Protein AF-A0AAD7R395-F1 (afdb_monomer_lite)

Organism: NCBI:txid143900

Structure (mmCIF, N/CA/C/O backbone):
data_AF-A0AAD7R395-F1
#
_entry.id   AF-A0AAD7R395-F1
#
loop_
_atom_site.group_PDB
_atom_site.id
_atom_site.type_symbol
_atom_site.label_atom_id
_atom_site.label_alt_id
_atom_site.label_comp_id
_atom_site.label_asym_id
_atom_site.label_entity_id
_atom_site.label_seq_id
_atom_site.pdbx_PDB_ins_code
_atom_site.Cartn_x
_atom_site.Cartn_y
_atom_site.Cartn_z
_atom_site.occupancy
_atom_site.B_iso_or_equiv
_atom_site.auth_seq_id
_atom_site.auth_comp_id
_atom_site.auth_asym_id
_atom_site.auth_atom_id
_atom_site.pdbx_PDB_model_num
ATOM 1 N N . MET A 1 1 ? 52.780 5.425 -105.066 1.00 58.34 1 MET A N 1
ATOM 2 C CA . MET A 1 1 ? 52.106 4.358 -104.280 1.00 58.34 1 MET A CA 1
ATOM 3 C C . MET A 1 1 ? 52.730 4.152 -102.893 1.00 58.34 1 MET A C 1
ATOM 5 O O . MET A 1 1 ? 52.002 3.783 -101.985 1.00 58.34 1 MET A O 1
ATOM 9 N N . LEU A 1 2 ? 54.040 4.388 -102.709 1.00 59.56 2 LEU A N 1
ATOM 10 C CA . LEU A 1 2 ? 54.723 4.264 -101.409 1.00 59.56 2 LEU A CA 1
ATOM 11 C C . LEU A 1 2 ? 54.432 5.432 -100.444 1.00 59.56 2 LEU A C 1
ATOM 13 O O . LEU A 1 2 ? 54.173 5.187 -99.274 1.00 59.56 2 LEU A O 1
ATOM 17 N N . GLU A 1 3 ? 54.372 6.675 -100.932 1.00 62.72 3 GLU A N 1
ATOM 18 C CA . GLU A 1 3 ? 54.065 7.857 -100.099 1.00 62.72 3 GLU A CA 1
ATOM 19 C C . GLU A 1 3 ? 52.650 7.821 -99.503 1.00 62.72 3 GLU A C 1
ATOM 21 O O . GLU A 1 3 ? 52.476 8.078 -98.317 1.00 62.72 3 GLU A O 1
ATOM 26 N N . GLY A 1 4 ? 51.650 7.392 -100.282 1.00 69.81 4 GLY A N 1
ATOM 27 C CA . GLY A 1 4 ? 50.277 7.230 -99.784 1.00 69.81 4 GLY A CA 1
ATOM 28 C C . GLY A 1 4 ? 50.140 6.162 -98.691 1.00 69.81 4 GLY A C 1
ATOM 29 O O . GLY A 1 4 ? 49.311 6.306 -97.802 1.00 69.81 4 GLY A O 1
ATOM 30 N N . LYS A 1 5 ? 50.988 5.121 -98.708 1.00 72.56 5 LYS A N 1
ATOM 31 C CA . LYS A 1 5 ? 51.029 4.106 -97.642 1.00 72.56 5 LYS A CA 1
ATOM 32 C C . LYS A 1 5 ? 51.692 4.633 -96.365 1.00 72.56 5 LYS A C 1
ATOM 34 O O . LYS A 1 5 ? 51.294 4.228 -95.280 1.00 72.56 5 LYS A O 1
ATOM 39 N N . ASN A 1 6 ? 52.673 5.531 -96.486 1.00 76.75 6 ASN A N 1
ATOM 40 C CA . ASN A 1 6 ? 53.358 6.123 -95.335 1.00 76.75 6 ASN A CA 1
ATOM 41 C C . ASN A 1 6 ? 52.453 7.120 -94.591 1.00 76.75 6 ASN A C 1
ATOM 43 O O . ASN A 1 6 ? 52.378 7.079 -93.368 1.00 76.75 6 ASN A O 1
ATOM 47 N N . GLN A 1 7 ? 51.688 7.935 -95.327 1.00 81.56 7 GLN A N 1
ATOM 48 C CA . GLN A 1 7 ? 50.685 8.824 -94.730 1.00 81.56 7 GLN A CA 1
ATOM 49 C C . GLN A 1 7 ? 49.581 8.032 -94.017 1.00 81.56 7 GLN A C 1
ATOM 51 O O . GLN A 1 7 ? 49.260 8.310 -92.868 1.00 81.56 7 GLN A O 1
ATOM 56 N N . GLN A 1 8 ? 49.076 6.973 -94.655 1.00 83.38 8 GLN A N 1
ATOM 57 C CA . GLN A 1 8 ? 48.065 6.104 -94.055 1.00 83.38 8 GLN A CA 1
ATOM 58 C C . GLN A 1 8 ? 48.557 5.429 -92.759 1.00 83.38 8 GLN A C 1
ATOM 60 O O . GLN A 1 8 ? 47.771 5.229 -91.839 1.00 83.38 8 GLN A O 1
ATOM 65 N N . CYS A 1 9 ? 49.848 5.090 -92.658 1.00 81.94 9 CYS A N 1
ATOM 66 C CA . CYS A 1 9 ? 50.434 4.554 -91.426 1.00 81.94 9 CYS A CA 1
ATOM 67 C C . CYS A 1 9 ? 50.482 5.584 -90.287 1.00 81.94 9 CYS A C 1
ATOM 69 O O . CYS A 1 9 ? 50.215 5.214 -89.146 1.00 81.94 9 CYS A O 1
ATOM 71 N N . LEU A 1 10 ? 50.796 6.849 -90.584 1.00 84.69 10 LEU A N 1
ATOM 72 C CA . LEU A 1 10 ? 50.830 7.924 -89.587 1.00 84.69 10 LEU A CA 1
ATOM 73 C C . LEU A 1 10 ? 49.431 8.230 -89.042 1.00 84.69 10 LEU A C 1
ATOM 75 O O . LEU A 1 10 ? 49.250 8.247 -87.828 1.00 84.69 10 LEU A O 1
ATOM 79 N N . ASP A 1 11 ? 48.433 8.351 -89.921 1.00 86.94 11 ASP A N 1
ATOM 80 C CA . ASP A 1 11 ? 47.046 8.628 -89.524 1.00 86.94 11 ASP A CA 1
ATOM 81 C C . ASP A 1 11 ? 46.472 7.497 -88.644 1.00 86.94 11 ASP A C 1
ATOM 83 O O . ASP A 1 11 ? 45.770 7.736 -87.658 1.00 86.94 11 ASP A O 1
ATOM 87 N N . ILE A 1 12 ? 46.803 6.239 -88.968 1.00 88.50 12 ILE A N 1
ATOM 88 C CA . ILE A 1 12 ? 46.420 5.077 -88.151 1.00 88.50 12 ILE A CA 1
ATOM 89 C C . ILE A 1 12 ? 47.101 5.130 -86.781 1.00 88.50 12 ILE A C 1
ATOM 91 O O . ILE A 1 12 ? 46.471 4.792 -85.780 1.00 88.50 12 ILE A O 1
ATOM 95 N N . GLN A 1 13 ? 48.367 5.540 -86.713 1.00 87.94 13 GLN A N 1
ATOM 96 C CA . GLN A 1 13 ? 49.108 5.601 -85.458 1.00 87.94 13 GLN A CA 1
ATOM 97 C C . GLN A 1 13 ? 48.598 6.724 -84.545 1.00 87.94 13 GLN A C 1
ATOM 99 O O . GLN A 1 13 ? 48.368 6.479 -83.362 1.00 87.94 13 GLN A O 1
ATOM 104 N N . GLU A 1 14 ? 48.307 7.904 -85.093 1.00 88.88 14 GLU A N 1
ATOM 105 C CA . GLU A 1 14 ? 47.667 8.995 -84.347 1.00 88.88 14 GLU A CA 1
ATOM 106 C C . GLU A 1 14 ? 46.273 8.602 -83.846 1.00 88.88 14 GLU A C 1
ATOM 108 O O . GLU A 1 14 ? 45.946 8.838 -82.684 1.00 88.88 14 GLU A O 1
ATOM 113 N N . SER A 1 15 ? 45.469 7.931 -84.677 1.00 90.44 15 SER A N 1
ATOM 114 C CA . SER A 1 15 ? 44.163 7.409 -84.258 1.00 90.44 15 SER A CA 1
ATOM 115 C C . SER A 1 15 ? 44.290 6.360 -83.146 1.00 90.44 15 SER A C 1
ATOM 117 O O . SER A 1 15 ? 43.498 6.357 -82.201 1.00 90.44 15 SER A O 1
ATOM 119 N N . GLN A 1 16 ? 45.303 5.490 -83.211 1.00 90.62 16 GLN A N 1
ATOM 120 C CA . GLN A 1 16 ? 45.584 4.520 -82.152 1.00 90.62 16 GLN A CA 1
ATOM 121 C C . GLN A 1 16 ? 46.011 5.193 -80.846 1.00 90.62 16 GLN A C 1
ATOM 123 O O . GLN A 1 16 ? 45.611 4.735 -79.776 1.00 90.62 16 GLN A O 1
ATOM 128 N N . ASP A 1 17 ? 46.812 6.252 -80.907 1.00 91.38 17 ASP A N 1
ATOM 129 C CA . ASP A 1 17 ? 47.276 6.957 -79.714 1.00 91.38 17 ASP A CA 1
ATOM 130 C C . ASP A 1 17 ? 46.160 7.808 -79.087 1.00 91.38 17 ASP A C 1
ATOM 132 O O . ASP A 1 17 ? 45.984 7.772 -77.867 1.00 91.38 17 ASP A O 1
ATOM 136 N N . GLN A 1 18 ? 45.304 8.436 -79.901 1.00 91.81 18 GLN A N 1
ATOM 137 C CA . GLN A 1 18 ? 44.072 9.084 -79.435 1.00 91.81 18 GLN A CA 1
ATOM 138 C C . GLN A 1 18 ? 43.133 8.086 -78.747 1.00 91.81 18 GLN A C 1
ATOM 140 O O . GLN A 1 18 ? 42.672 8.340 -77.635 1.00 91.81 18 GLN A O 1
ATOM 145 N N . ALA A 1 19 ? 42.913 6.911 -79.345 1.00 91.69 19 ALA A N 1
ATOM 146 C CA . ALA A 1 19 ? 42.074 5.875 -78.747 1.00 91.69 19 ALA A CA 1
ATOM 147 C C . ALA A 1 19 ? 42.642 5.352 -77.413 1.00 91.69 19 ALA A C 1
ATOM 149 O O . ALA A 1 19 ? 41.885 5.082 -76.478 1.00 91.69 19 ALA A O 1
ATOM 150 N N . LYS A 1 20 ? 43.972 5.229 -77.286 1.00 93.00 20 LYS A N 1
ATOM 151 C CA . LYS A 1 20 ? 44.625 4.849 -76.019 1.00 93.00 20 LYS A CA 1
ATOM 152 C C . LYS A 1 20 ? 44.455 5.924 -74.949 1.00 93.00 20 LYS A C 1
ATOM 154 O O . LYS A 1 20 ? 44.186 5.581 -73.799 1.00 93.00 20 LYS A O 1
ATOM 159 N N . GLU A 1 21 ? 44.604 7.199 -75.303 1.00 91.31 21 GLU A N 1
ATOM 160 C CA . GLU A 1 21 ? 44.388 8.304 -74.366 1.00 91.31 21 GLU A CA 1
ATOM 161 C C . GLU A 1 21 ? 42.930 8.398 -73.915 1.00 91.31 21 GLU A C 1
ATOM 163 O O . GLU A 1 21 ? 42.668 8.547 -72.722 1.00 91.31 21 GLU A O 1
ATOM 168 N N . GLU A 1 22 ? 41.978 8.275 -74.838 1.00 93.06 22 GLU A N 1
ATOM 169 C CA . GLU A 1 22 ? 40.550 8.255 -74.516 1.00 93.06 22 GLU A CA 1
ATOM 170 C C . GLU A 1 22 ? 40.197 7.072 -73.612 1.00 93.06 22 GLU A C 1
ATOM 172 O O . GLU A 1 22 ? 39.497 7.250 -72.613 1.00 93.06 22 GLU A O 1
ATOM 177 N N . TYR A 1 23 ? 40.743 5.885 -73.890 1.00 91.31 23 TYR A N 1
ATOM 178 C CA . TYR A 1 23 ? 40.574 4.716 -73.030 1.00 91.31 23 TYR A CA 1
ATOM 179 C C . TYR A 1 23 ? 41.170 4.937 -71.631 1.00 91.31 23 TYR A C 1
ATOM 181 O O . TYR A 1 23 ? 40.531 4.614 -70.628 1.00 91.31 23 TYR A O 1
ATOM 189 N N . ALA A 1 24 ? 42.364 5.530 -71.537 1.00 93.12 24 ALA A N 1
ATOM 190 C CA . ALA A 1 24 ? 42.996 5.849 -70.258 1.00 93.12 24 ALA A CA 1
ATOM 191 C C . ALA A 1 24 ? 42.187 6.881 -69.451 1.00 93.12 24 ALA A C 1
ATOM 193 O O . ALA A 1 24 ? 42.021 6.715 -68.240 1.00 93.12 24 ALA A O 1
ATOM 194 N N . ARG A 1 25 ? 41.632 7.908 -70.112 1.00 93.19 25 ARG A N 1
ATOM 195 C CA . ARG A 1 25 ? 40.742 8.901 -69.484 1.00 93.19 25 ARG A CA 1
ATOM 196 C C . ARG A 1 25 ? 39.448 8.256 -68.995 1.00 93.19 25 ARG A C 1
ATOM 198 O O . ARG A 1 25 ? 39.102 8.416 -67.828 1.00 93.19 25 ARG A O 1
ATOM 205 N N . ALA A 1 26 ? 38.787 7.461 -69.837 1.00 93.69 26 ALA A N 1
ATOM 206 C CA . ALA A 1 26 ? 37.559 6.760 -69.469 1.00 93.69 26 ALA A CA 1
ATOM 207 C C . ALA A 1 26 ? 37.774 5.806 -68.280 1.00 93.69 26 ALA A C 1
ATOM 209 O O . ALA A 1 26 ? 36.955 5.760 -67.361 1.00 93.69 26 ALA A O 1
ATOM 210 N N . LEU A 1 27 ? 38.900 5.085 -68.251 1.00 94.69 27 LEU A N 1
ATOM 211 C CA . LEU A 1 27 ? 39.264 4.222 -67.128 1.00 94.69 27 LEU A CA 1
ATOM 212 C C . LEU A 1 27 ? 39.498 5.030 -65.839 1.00 94.69 27 LEU A C 1
ATOM 214 O O . LEU A 1 27 ? 39.030 4.630 -64.770 1.00 94.69 27 LEU A O 1
ATOM 218 N N . GLY A 1 28 ? 40.179 6.178 -65.937 1.00 94.62 28 GLY A N 1
ATOM 219 C CA . GLY A 1 28 ? 40.396 7.100 -64.818 1.00 94.62 28 GLY A CA 1
ATOM 220 C C . GLY A 1 28 ? 39.095 7.679 -64.253 1.00 94.62 28 GLY A C 1
ATOM 221 O O . GLY A 1 28 ? 38.918 7.732 -63.031 1.00 94.62 28 GLY A O 1
ATOM 222 N N . ASP A 1 29 ? 38.149 8.035 -65.120 1.00 95.06 29 ASP A N 1
ATOM 223 C CA . ASP A 1 29 ? 36.831 8.544 -64.730 1.00 95.06 29 ASP A CA 1
ATOM 224 C C . ASP A 1 29 ? 36.000 7.480 -64.007 1.00 95.06 29 ASP A C 1
ATOM 226 O O . ASP A 1 29 ? 35.423 7.749 -62.948 1.00 95.06 29 ASP A O 1
ATOM 230 N N . VAL A 1 30 ? 35.973 6.249 -64.533 1.00 95.75 30 VAL A N 1
ATOM 231 C CA . VAL A 1 30 ? 35.293 5.113 -63.889 1.00 95.75 30 VAL A CA 1
ATOM 232 C C . VAL A 1 30 ? 35.902 4.834 -62.515 1.00 95.75 30 VAL A C 1
ATOM 234 O O . VAL A 1 30 ? 35.169 4.682 -61.535 1.00 95.75 30 VAL A O 1
ATOM 237 N N . GLN A 1 31 ? 37.233 4.831 -62.405 1.00 95.25 31 GLN A N 1
ATOM 238 C CA . GLN A 1 31 ? 37.914 4.609 -61.131 1.00 95.25 31 GLN A CA 1
ATOM 239 C C . GLN A 1 31 ? 37.623 5.726 -60.117 1.00 95.25 31 GLN A C 1
ATOM 241 O O . GLN A 1 31 ? 37.445 5.450 -58.929 1.00 95.25 31 GLN A O 1
ATOM 246 N N . THR A 1 32 ? 37.548 6.978 -60.569 1.00 96.38 32 THR A N 1
ATOM 247 C CA . THR A 1 32 ? 37.242 8.130 -59.710 1.00 96.38 32 THR A CA 1
ATOM 248 C C . THR A 1 32 ? 35.809 8.067 -59.188 1.00 96.38 32 THR A C 1
ATOM 250 O O . THR A 1 32 ? 35.594 8.232 -57.988 1.00 96.38 32 THR A O 1
ATOM 253 N N . ARG A 1 33 ? 34.830 7.754 -60.046 1.00 95.69 33 ARG A N 1
ATOM 254 C CA . ARG A 1 33 ? 33.424 7.585 -59.634 1.00 95.69 33 ARG A CA 1
ATOM 255 C C . ARG A 1 33 ? 33.258 6.444 -58.637 1.00 95.69 33 ARG A C 1
ATOM 257 O O . ARG A 1 33 ? 32.629 6.634 -57.601 1.00 95.69 33 ARG A O 1
ATOM 264 N N . PHE A 1 34 ? 33.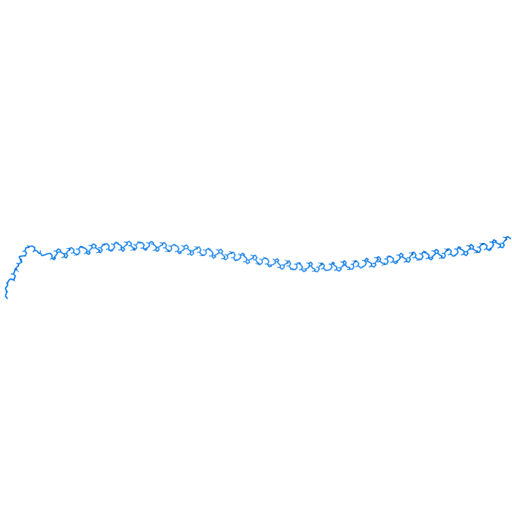895 5.302 -58.899 1.00 96.44 34 PHE A N 1
ATOM 265 C CA . PHE A 1 34 ? 33.874 4.167 -57.978 1.00 96.44 34 PHE A CA 1
ATOM 266 C C . PHE A 1 34 ? 34.453 4.530 -56.602 1.00 96.44 34 PHE A C 1
ATOM 268 O O . PHE A 1 34 ? 33.865 4.199 -55.572 1.00 96.44 34 PHE A O 1
ATOM 275 N N . LYS A 1 35 ? 35.581 5.257 -56.563 1.00 96.56 35 LYS A N 1
ATOM 276 C CA . LYS A 1 35 ? 36.158 5.756 -55.304 1.00 96.56 35 LYS A CA 1
ATOM 277 C C . LYS A 1 35 ? 35.192 6.684 -54.569 1.00 96.56 35 LYS A C 1
ATOM 279 O O . LYS A 1 35 ? 34.977 6.489 -53.379 1.00 96.56 35 LYS A O 1
ATOM 284 N N . GLN A 1 36 ? 34.562 7.626 -55.270 1.00 97.12 36 GLN A N 1
ATOM 285 C CA . GLN A 1 36 ? 33.596 8.553 -54.672 1.00 97.12 36 GLN A CA 1
ATOM 286 C C . GLN A 1 36 ? 32.366 7.838 -54.096 1.00 97.12 36 GLN A C 1
ATOM 288 O O . GLN A 1 36 ? 31.897 8.194 -53.017 1.00 97.12 36 GLN A O 1
ATOM 293 N N . GLU A 1 37 ? 31.830 6.831 -54.787 1.00 97.56 37 GLU A N 1
ATOM 294 C CA . GLU A 1 37 ? 30.714 6.025 -54.276 1.00 97.56 37 GLU A CA 1
ATOM 295 C C . GLU A 1 37 ? 31.109 5.263 -53.010 1.00 97.56 37 GLU A C 1
ATOM 297 O O . GLU A 1 37 ? 30.373 5.285 -52.023 1.00 97.56 37 GLU A O 1
ATOM 302 N N . LYS A 1 38 ? 32.305 4.664 -52.994 1.00 97.75 38 LYS A N 1
ATOM 303 C CA . LYS A 1 38 ? 32.825 3.972 -51.810 1.00 97.75 38 LYS A CA 1
ATOM 304 C C . LYS A 1 38 ? 33.104 4.920 -50.650 1.00 97.75 38 LYS A C 1
ATOM 306 O O . LYS A 1 38 ? 32.817 4.574 -49.511 1.00 97.75 38 LYS A O 1
ATOM 311 N N . GLU A 1 39 ? 33.612 6.119 -50.911 1.00 97.88 39 GLU A N 1
ATOM 312 C CA . GLU A 1 39 ? 33.805 7.144 -49.881 1.00 97.88 39 GLU A CA 1
ATOM 313 C C . GLU A 1 39 ? 32.474 7.592 -49.270 1.00 97.88 39 GLU A C 1
ATOM 315 O O . GLU A 1 39 ? 32.382 7.719 -48.048 1.00 97.88 39 GLU A O 1
ATOM 320 N N . LYS A 1 40 ? 31.428 7.760 -50.091 1.00 97.94 40 LYS A N 1
ATOM 321 C CA . LYS A 1 40 ? 30.067 8.050 -49.610 1.00 97.94 40 LYS A CA 1
ATOM 322 C C . LYS A 1 40 ? 29.510 6.910 -48.760 1.00 97.94 40 LYS A C 1
ATOM 324 O O . LYS A 1 40 ? 28.980 7.173 -47.686 1.00 97.94 40 LYS A O 1
ATOM 329 N N . GLU A 1 41 ? 29.663 5.663 -49.202 1.00 98.19 41 GLU A N 1
ATOM 330 C CA . GLU A 1 41 ? 29.237 4.476 -48.450 1.00 98.19 41 GLU A CA 1
ATOM 331 C C . GLU A 1 41 ? 29.972 4.375 -47.103 1.00 98.19 41 GLU A C 1
ATOM 333 O O . GLU A 1 41 ? 29.349 4.202 -46.058 1.00 98.19 41 GLU A O 1
ATOM 338 N N . VAL A 1 42 ? 31.293 4.578 -47.093 1.00 98.19 42 VAL A N 1
ATOM 339 C CA . VAL A 1 42 ? 32.098 4.588 -45.862 1.00 98.19 42 VAL A CA 1
ATOM 340 C C . VAL A 1 42 ? 31.680 5.727 -44.930 1.00 98.19 42 VAL A C 1
ATOM 342 O O . VAL A 1 42 ? 31.634 5.529 -43.715 1.00 98.19 42 VAL A O 1
ATOM 345 N N . ALA A 1 43 ? 31.380 6.914 -45.461 1.00 98.25 43 ALA A N 1
ATOM 346 C CA . ALA A 1 43 ? 30.899 8.037 -44.662 1.00 98.25 43 ALA A CA 1
ATOM 347 C C . ALA A 1 43 ? 29.527 7.743 -44.031 1.00 98.25 43 ALA A C 1
ATOM 349 O O . ALA A 1 43 ? 29.362 7.969 -42.832 1.00 98.25 43 ALA A O 1
ATOM 350 N N . ALA A 1 44 ? 28.592 7.175 -44.799 1.00 98.31 44 ALA A N 1
ATOM 351 C CA . ALA A 1 44 ? 27.272 6.779 -44.311 1.00 98.31 44 ALA A CA 1
ATOM 352 C C . ALA A 1 44 ? 27.371 5.719 -43.202 1.00 98.31 44 ALA A C 1
ATOM 354 O O . ALA A 1 44 ? 26.847 5.918 -42.110 1.00 98.31 44 ALA A O 1
ATOM 355 N N . LEU A 1 45 ? 28.152 4.654 -43.417 1.00 98.44 45 LEU A N 1
ATOM 356 C CA . LEU A 1 45 ? 28.362 3.609 -42.407 1.00 98.44 45 LEU A CA 1
ATOM 357 C C . LEU A 1 45 ? 29.007 4.154 -41.124 1.00 98.44 45 LEU A C 1
ATOM 359 O O . LEU A 1 45 ? 28.677 3.722 -40.020 1.00 98.44 45 LEU A O 1
ATOM 363 N N . ARG A 1 46 ? 29.931 5.117 -41.236 1.00 98.25 46 ARG A N 1
ATOM 364 C CA . ARG A 1 46 ? 30.524 5.780 -40.062 1.00 98.25 46 ARG A CA 1
ATOM 365 C C . ARG A 1 46 ? 29.495 6.594 -39.286 1.00 98.25 46 ARG A C 1
ATOM 367 O O . ARG A 1 46 ? 29.549 6.588 -38.056 1.00 98.25 46 ARG A O 1
ATOM 374 N N . GLN A 1 47 ? 28.593 7.277 -39.985 1.00 98.50 47 GLN A N 1
ATOM 375 C CA . GLN A 1 47 ? 27.505 8.020 -39.361 1.00 98.50 47 GLN A CA 1
ATOM 376 C C . GLN A 1 47 ? 26.541 7.072 -38.636 1.00 98.50 47 GLN A C 1
ATOM 378 O O . GLN A 1 47 ? 26.304 7.255 -37.444 1.00 98.50 47 GLN A O 1
ATOM 383 N N . GLU A 1 48 ? 26.075 6.015 -39.302 1.00 98.44 48 GLU A N 1
ATOM 384 C CA . GLU A 1 48 ? 25.189 5.008 -38.700 1.00 98.44 48 GLU A CA 1
ATOM 385 C C . GLU A 1 48 ? 25.822 4.365 -37.457 1.00 98.44 48 GLU A C 1
ATOM 387 O O . GLU A 1 48 ? 25.179 4.221 -36.417 1.00 98.44 48 GLU A O 1
ATOM 392 N N . LEU A 1 49 ? 27.120 4.040 -37.510 1.00 98.44 49 LEU A N 1
ATOM 393 C CA . LEU A 1 49 ? 27.852 3.525 -36.350 1.00 98.44 49 LEU A CA 1
ATOM 394 C C . LEU A 1 49 ? 27.905 4.526 -35.187 1.00 98.44 49 LEU A C 1
ATOM 396 O O . LEU A 1 49 ? 27.859 4.110 -34.027 1.00 98.44 49 LEU A O 1
ATOM 400 N N . ALA A 1 50 ? 28.028 5.825 -35.465 1.00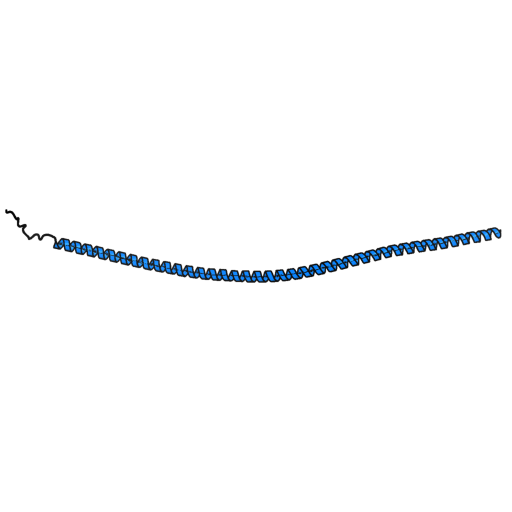 98.38 50 ALA A N 1
ATOM 401 C CA . ALA A 1 50 ? 28.022 6.856 -34.430 1.00 98.38 50 ALA A CA 1
ATOM 402 C C . ALA A 1 50 ? 26.632 7.001 -33.788 1.00 98.38 50 ALA A C 1
ATOM 404 O O . ALA A 1 50 ? 26.525 7.056 -32.562 1.00 98.38 50 ALA A O 1
ATOM 405 N N . GLU A 1 51 ? 25.572 6.986 -34.595 1.00 98.50 51 GLU A N 1
ATOM 406 C CA . GLU A 1 51 ? 24.183 7.045 -34.128 1.00 98.50 51 GLU A CA 1
ATOM 407 C C . GLU A 1 51 ? 23.809 5.811 -33.291 1.00 98.50 51 GLU A C 1
ATOM 409 O O . GLU A 1 51 ? 23.224 5.937 -32.208 1.00 98.50 51 GLU A O 1
ATOM 414 N N . MET A 1 52 ? 24.221 4.613 -33.721 1.00 98.25 52 MET A N 1
ATOM 415 C CA . MET A 1 52 ? 24.031 3.384 -32.944 1.00 98.25 52 MET A CA 1
ATOM 416 C C . MET A 1 52 ? 24.773 3.418 -31.605 1.00 98.25 52 MET A C 1
ATOM 418 O O . MET A 1 5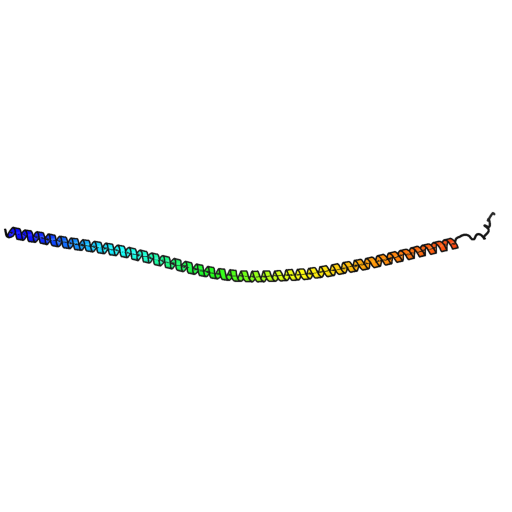2 ? 24.231 2.992 -30.589 1.00 98.25 52 MET A O 1
ATOM 422 N N . ARG A 1 53 ? 26.001 3.944 -31.566 1.00 98.38 53 ARG A N 1
ATOM 423 C CA . ARG A 1 53 ? 26.752 4.078 -30.306 1.00 98.38 53 ARG A CA 1
ATOM 424 C C . ARG A 1 53 ? 26.074 5.043 -29.340 1.00 98.38 53 ARG A C 1
ATOM 426 O O . ARG A 1 53 ? 25.933 4.713 -28.168 1.00 98.38 53 ARG A O 1
ATOM 433 N N . ASN A 1 54 ? 25.625 6.192 -29.839 1.00 98.50 54 ASN A N 1
ATOM 434 C CA . ASN A 1 54 ? 24.952 7.199 -29.024 1.00 98.50 54 ASN A CA 1
ATOM 435 C C . ASN A 1 54 ? 23.619 6.672 -28.460 1.00 98.50 54 ASN A C 1
ATOM 437 O O . ASN A 1 54 ? 23.356 6.759 -27.263 1.00 98.50 54 ASN A O 1
ATOM 441 N N . SER A 1 55 ? 22.797 6.038 -29.302 1.00 98.12 55 SER A N 1
ATOM 442 C CA . SER A 1 55 ? 21.550 5.412 -28.841 1.00 98.12 55 SER A CA 1
ATOM 443 C C . SER A 1 55 ? 21.801 4.278 -27.844 1.00 98.12 55 SER A C 1
ATOM 445 O O . SER A 1 55 ? 21.086 4.176 -26.849 1.00 98.12 55 SER A O 1
ATOM 447 N N . GLN A 1 56 ? 22.846 3.469 -28.040 1.00 98.50 56 GLN A N 1
ATOM 448 C CA . GLN A 1 56 ? 23.230 2.435 -27.081 1.00 98.50 56 GLN A CA 1
ATOM 449 C C . GLN A 1 56 ? 23.637 3.025 -25.722 1.00 98.50 56 GLN A C 1
ATOM 451 O O . GLN A 1 56 ? 23.304 2.450 -24.686 1.00 98.50 56 GLN A O 1
ATOM 456 N N . GLU A 1 57 ? 24.371 4.136 -25.707 1.00 98.44 57 GLU A N 1
ATOM 457 C CA . GLU A 1 57 ? 24.751 4.826 -24.472 1.00 98.44 57 GLU A CA 1
ATOM 458 C C . GLU A 1 57 ? 23.524 5.380 -23.742 1.00 98.44 57 GLU A C 1
ATOM 460 O O . GLU A 1 57 ? 23.354 5.109 -22.554 1.00 98.44 57 GLU A O 1
ATOM 465 N N . LYS A 1 58 ? 22.613 6.029 -24.475 1.00 98.62 58 LYS A N 1
ATOM 466 C CA . LYS A 1 58 ? 21.345 6.530 -23.935 1.00 98.62 58 LYS A CA 1
ATOM 467 C C . LYS A 1 58 ? 20.490 5.420 -23.312 1.00 98.62 58 LYS A C 1
ATOM 469 O O . LYS A 1 58 ? 20.007 5.561 -22.192 1.00 98.62 58 LYS A O 1
ATOM 474 N N . VAL A 1 59 ? 20.344 4.286 -23.998 1.00 98.62 59 VAL A N 1
ATOM 475 C CA . VAL A 1 59 ? 19.585 3.142 -23.466 1.00 98.62 59 VAL A CA 1
ATOM 476 C C . VAL A 1 59 ? 20.237 2.586 -22.197 1.00 98.62 59 VAL A C 1
ATOM 478 O O . VAL A 1 59 ? 19.537 2.203 -21.265 1.00 98.62 59 VAL A O 1
ATOM 481 N N . LYS A 1 60 ? 21.574 2.557 -22.121 1.00 98.50 60 LYS A N 1
ATOM 482 C CA . LYS A 1 60 ? 22.282 2.103 -20.913 1.00 98.50 60 LYS A CA 1
ATOM 483 C C . LYS A 1 60 ? 22.068 3.040 -19.725 1.00 98.50 60 LYS A C 1
ATOM 485 O O . LYS A 1 60 ? 21.920 2.544 -18.610 1.00 98.50 60 LYS A O 1
ATOM 490 N N . SER A 1 61 ? 22.065 4.358 -19.937 1.00 98.38 61 SER A N 1
ATOM 491 C CA . SER A 1 61 ? 21.780 5.307 -18.855 1.00 98.38 61 SER A CA 1
ATOM 492 C C . SER A 1 61 ? 20.334 5.193 -18.375 1.00 98.38 61 SER A C 1
ATOM 494 O O . SER A 1 61 ? 20.108 5.106 -17.172 1.00 98.38 61 SER A O 1
ATOM 496 N N . GLU A 1 62 ? 19.374 5.089 -19.296 1.00 98.62 62 GLU A N 1
ATOM 497 C CA . GLU A 1 62 ? 17.955 4.906 -18.957 1.00 98.62 62 GLU A CA 1
ATOM 498 C C . GLU A 1 62 ? 17.712 3.579 -18.210 1.00 98.62 62 GLU A C 1
ATOM 500 O O . GLU A 1 62 ? 17.014 3.554 -17.199 1.00 98.62 62 GLU A O 1
ATOM 505 N N . ASP A 1 63 ? 18.342 2.475 -18.632 1.00 98.56 63 ASP A N 1
ATOM 506 C CA . ASP A 1 63 ? 18.273 1.181 -17.929 1.00 98.56 63 ASP A CA 1
ATOM 507 C C . ASP A 1 63 ? 18.833 1.267 -16.499 1.00 98.56 63 ASP A C 1
ATOM 509 O O . ASP A 1 63 ? 18.286 0.667 -15.569 1.00 98.56 63 ASP A O 1
ATOM 513 N N . TYR A 1 64 ? 19.907 2.034 -16.294 1.00 98.56 64 TYR A N 1
ATOM 514 C CA . TYR A 1 64 ? 20.464 2.253 -14.962 1.00 98.56 64 TYR A CA 1
ATOM 515 C C . TYR A 1 64 ? 19.513 3.057 -14.064 1.00 98.56 64 TYR A C 1
ATOM 517 O O . TYR A 1 64 ? 19.268 2.658 -12.922 1.00 98.56 64 TYR A O 1
ATOM 525 N N . GLU A 1 65 ? 18.944 4.149 -14.575 1.00 98.62 65 GLU A N 1
ATOM 526 C CA . GLU A 1 65 ? 17.961 4.962 -13.848 1.00 98.62 65 GLU A CA 1
ATOM 527 C C . GLU A 1 65 ? 16.732 4.133 -13.458 1.00 98.62 65 GLU A C 1
ATOM 529 O O . GLU A 1 65 ? 16.352 4.095 -12.284 1.00 98.62 65 GLU A O 1
ATOM 534 N N . LEU A 1 66 ? 16.186 3.366 -14.405 1.00 98.62 66 LEU A N 1
ATOM 535 C CA . LEU A 1 66 ? 15.052 2.475 -14.163 1.00 98.62 66 LEU A CA 1
ATOM 536 C C . LEU A 1 66 ? 15.371 1.396 -13.124 1.00 98.62 66 LEU A C 1
ATOM 538 O O . LEU A 1 66 ? 14.522 1.073 -12.294 1.00 98.62 66 LEU A O 1
ATOM 542 N N . LYS A 1 67 ? 16.589 0.840 -13.113 1.00 98.75 67 LYS A N 1
ATOM 543 C CA . LYS A 1 67 ? 17.015 -0.112 -12.071 1.00 98.75 67 LYS A CA 1
ATOM 544 C C . LYS A 1 67 ? 17.036 0.527 -10.688 1.00 98.75 67 LYS A C 1
ATOM 546 O O . LYS A 1 67 ? 16.603 -0.105 -9.722 1.00 98.75 67 LYS A O 1
ATOM 551 N N . MET A 1 68 ? 17.524 1.760 -10.581 1.00 98.50 68 MET A N 1
ATOM 552 C CA . MET A 1 68 ? 17.553 2.489 -9.314 1.00 98.50 68 MET A CA 1
ATOM 553 C C . MET A 1 68 ? 16.141 2.790 -8.811 1.00 98.50 68 MET A C 1
ATOM 555 O O . MET A 1 68 ? 15.833 2.507 -7.651 1.00 98.50 68 MET A O 1
ATOM 559 N N . GLU A 1 69 ? 15.260 3.276 -9.686 1.00 98.50 69 GLU A N 1
ATOM 560 C CA . GLU A 1 69 ? 13.859 3.532 -9.346 1.00 98.50 69 GLU A CA 1
ATOM 561 C C . GLU A 1 69 ? 13.117 2.240 -8.981 1.00 98.50 69 GLU A C 1
ATOM 563 O O . GLU A 1 69 ? 12.424 2.185 -7.966 1.00 98.50 69 GLU A O 1
ATOM 568 N N . ASN A 1 70 ? 13.335 1.151 -9.723 1.00 98.50 70 ASN A N 1
ATOM 569 C CA . ASN A 1 70 ? 12.742 -0.148 -9.416 1.00 98.50 70 ASN A CA 1
ATOM 570 C C . ASN A 1 70 ? 13.158 -0.662 -8.029 1.00 98.50 70 ASN A C 1
ATOM 572 O O . ASN A 1 70 ? 12.333 -1.200 -7.290 1.00 98.50 70 ASN A O 1
ATOM 576 N N . ASN A 1 71 ? 14.427 -0.484 -7.655 1.00 98.56 71 ASN A N 1
ATOM 577 C CA . ASN A 1 71 ? 14.920 -0.864 -6.333 1.00 98.56 71 ASN A CA 1
ATOM 578 C C . ASN A 1 71 ? 14.315 0.001 -5.223 1.00 98.56 71 ASN A C 1
ATOM 580 O O . ASN A 1 71 ? 13.948 -0.534 -4.174 1.00 98.56 71 ASN A O 1
ATOM 584 N N . LYS A 1 72 ? 14.160 1.307 -5.463 1.00 98.69 72 LYS A N 1
ATOM 585 C CA . LYS A 1 72 ? 13.487 2.225 -4.539 1.00 98.69 72 LYS A CA 1
ATOM 586 C C . LYS A 1 72 ? 12.026 1.822 -4.327 1.00 98.69 72 LYS A C 1
ATOM 588 O O . LYS A 1 72 ? 11.625 1.584 -3.193 1.00 98.69 72 LYS A O 1
ATOM 593 N N . LEU A 1 73 ? 11.273 1.628 -5.409 1.00 98.56 73 LEU A N 1
ATOM 594 C CA . LEU A 1 73 ? 9.873 1.197 -5.350 1.00 98.56 73 LEU A CA 1
ATOM 595 C C . LEU A 1 73 ? 9.718 -0.159 -4.647 1.00 98.56 73 LEU A C 1
ATOM 597 O O . LEU A 1 73 ? 8.779 -0.361 -3.883 1.00 98.56 73 LEU A O 1
ATOM 601 N N . LYS A 1 74 ? 10.657 -1.095 -4.843 1.00 98.69 74 LYS A N 1
ATOM 602 C CA . LYS A 1 74 ? 10.676 -2.372 -4.109 1.00 98.69 74 LYS A CA 1
ATOM 603 C C . LYS A 1 74 ? 10.893 -2.191 -2.607 1.00 98.69 74 LYS A C 1
ATOM 605 O O . LYS A 1 74 ? 10.328 -2.961 -1.833 1.00 98.69 74 LYS A O 1
ATOM 610 N N . ALA A 1 75 ? 11.732 -1.244 -2.192 1.00 98.50 75 ALA A N 1
ATOM 611 C CA . ALA A 1 75 ? 11.946 -0.947 -0.778 1.00 98.50 75 ALA A CA 1
ATOM 612 C C . ALA A 1 75 ? 10.691 -0.319 -0.157 1.00 98.50 75 ALA A C 1
ATOM 614 O O . ALA A 1 75 ? 10.206 -0.818 0.856 1.00 98.50 75 ALA A O 1
ATOM 615 N N . GLU A 1 76 ? 10.108 0.677 -0.827 1.00 98.56 76 GLU A N 1
ATOM 616 C CA . GLU A 1 76 ? 8.867 1.337 -0.401 1.00 98.56 76 GLU A CA 1
ATOM 617 C C . GLU A 1 76 ? 7.694 0.348 -0.319 1.00 98.56 76 GLU A C 1
ATOM 619 O O . GLU A 1 76 ? 6.952 0.338 0.659 1.00 98.56 76 GLU A O 1
ATOM 624 N N . ALA A 1 77 ? 7.557 -0.559 -1.291 1.00 98.50 77 ALA A N 1
ATOM 625 C CA . ALA A 1 77 ? 6.520 -1.590 -1.267 1.00 98.50 77 ALA A CA 1
ATOM 626 C C . ALA A 1 77 ? 6.671 -2.556 -0.077 1.00 98.50 77 ALA A C 1
ATOM 628 O O . ALA A 1 77 ? 5.672 -2.977 0.515 1.00 98.50 77 ALA A O 1
AT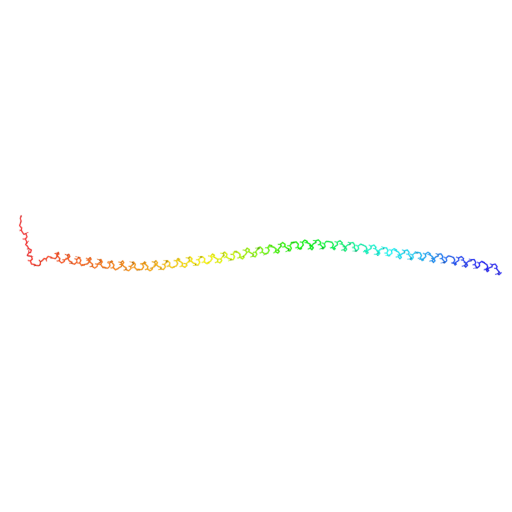OM 629 N N . LYS A 1 78 ? 7.909 -2.911 0.295 1.00 98.44 78 LYS A N 1
ATOM 630 C CA . LYS A 1 78 ? 8.175 -3.743 1.479 1.00 98.44 78 LYS A CA 1
ATOM 631 C C . LYS A 1 78 ? 7.805 -3.009 2.761 1.00 98.44 78 LYS A C 1
ATOM 633 O O . LYS A 1 78 ? 7.124 -3.588 3.599 1.00 98.44 78 LYS A O 1
ATOM 638 N N . GLU A 1 79 ? 8.217 -1.753 2.894 1.00 98.50 79 GLU A N 1
ATOM 639 C CA . GLU A 1 79 ? 7.887 -0.922 4.052 1.00 98.50 79 GLU A CA 1
ATOM 640 C C . GLU A 1 79 ? 6.371 -0.748 4.199 1.00 98.50 79 GLU A C 1
ATOM 642 O O . GLU A 1 79 ? 5.821 -1.047 5.256 1.00 98.50 79 GLU A O 1
ATOM 647 N N . ALA A 1 80 ? 5.674 -0.404 3.113 1.00 98.25 80 ALA A N 1
ATOM 648 C CA . ALA A 1 80 ? 4.219 -0.275 3.107 1.00 98.25 80 ALA A CA 1
ATOM 649 C C . ALA A 1 80 ? 3.512 -1.578 3.519 1.00 98.25 80 ALA A C 1
ATOM 651 O O . ALA A 1 80 ? 2.499 -1.546 4.218 1.00 98.25 80 ALA A O 1
ATOM 652 N N . THR A 1 81 ? 4.057 -2.732 3.121 1.00 98.38 81 THR A N 1
ATOM 653 C CA . THR A 1 81 ? 3.536 -4.045 3.532 1.00 98.38 81 THR A CA 1
ATOM 654 C C . THR A 1 81 ? 3.718 -4.271 5.033 1.00 98.38 81 THR A C 1
ATOM 656 O O . THR A 1 81 ? 2.770 -4.686 5.694 1.00 98.38 81 THR A O 1
ATOM 659 N N . LEU A 1 82 ? 4.890 -3.943 5.588 1.00 98.19 82 LEU A N 1
ATOM 660 C CA . LEU A 1 82 ? 5.145 -4.043 7.029 1.00 98.19 82 LEU A CA 1
ATOM 661 C C . LEU A 1 82 ? 4.203 -3.136 7.828 1.00 98.19 82 LEU A C 1
ATOM 663 O O . LEU A 1 82 ? 3.559 -3.599 8.765 1.00 98.19 82 LEU A O 1
ATOM 667 N N . THR A 1 83 ? 4.047 -1.874 7.416 1.00 98.38 83 THR A N 1
ATOM 668 C CA . THR A 1 83 ? 3.120 -0.937 8.067 1.00 98.38 83 THR A CA 1
ATOM 669 C C . THR A 1 83 ? 1.677 -1.431 8.004 1.00 98.38 83 THR A C 1
ATOM 671 O O . THR A 1 83 ? 0.948 -1.347 8.991 1.00 98.38 83 THR A O 1
ATOM 674 N N . ARG A 1 84 ? 1.249 -1.978 6.860 1.00 98.44 84 ARG A N 1
ATOM 675 C CA . ARG A 1 84 ? -0.088 -2.567 6.714 1.00 98.44 84 ARG A CA 1
ATOM 676 C C . ARG A 1 84 ? -0.296 -3.722 7.693 1.00 98.44 84 ARG A C 1
ATOM 678 O O . ARG A 1 84 ? -1.350 -3.798 8.319 1.00 98.44 84 ARG A O 1
ATOM 685 N N . ASP A 1 85 ? 0.682 -4.611 7.819 1.00 98.31 85 ASP A N 1
ATOM 686 C CA . ASP A 1 85 ? 0.583 -5.779 8.693 1.00 98.31 85 ASP A CA 1
ATOM 687 C C . ASP A 1 85 ? 0.592 -5.369 10.180 1.00 98.31 85 ASP A C 1
ATOM 689 O O . ASP A 1 85 ? -0.166 -5.919 10.981 1.00 98.31 85 ASP A O 1
ATOM 693 N N . ASP A 1 86 ? 1.366 -4.344 10.547 1.00 98.50 86 ASP A N 1
ATOM 694 C CA . ASP A 1 86 ? 1.362 -3.744 11.888 1.00 98.50 86 ASP A CA 1
ATOM 695 C C . ASP A 1 86 ? 0.010 -3.123 12.245 1.00 98.50 86 ASP A C 1
ATOM 697 O O . ASP A 1 86 ? -0.527 -3.384 13.324 1.00 98.50 86 ASP A O 1
ATOM 701 N N . LEU A 1 87 ? -0.577 -2.345 11.332 1.00 98.56 87 LEU A N 1
ATOM 702 C CA . LEU A 1 87 ? -1.922 -1.794 11.510 1.00 98.56 87 LEU A CA 1
ATOM 703 C C . LEU A 1 87 ? -2.972 -2.907 11.605 1.00 98.56 87 LEU A C 1
ATOM 705 O O . LEU A 1 87 ? -3.877 -2.829 12.435 1.00 98.56 87 LEU A O 1
ATOM 709 N N . GLY A 1 88 ? -2.828 -3.969 10.808 1.00 98.56 88 GLY A N 1
ATOM 710 C CA . GLY A 1 88 ? -3.677 -5.156 10.886 1.00 98.56 88 GLY A CA 1
ATOM 711 C C . GLY A 1 88 ? -3.652 -5.801 12.274 1.00 98.56 88 GLY A C 1
ATOM 712 O O . GLY A 1 88 ? -4.712 -6.100 12.826 1.00 98.56 88 GLY A O 1
ATOM 713 N N . ARG A 1 89 ? -2.462 -5.942 12.874 1.00 98.50 89 ARG A N 1
ATOM 714 C CA . ARG A 1 89 ? -2.306 -6.439 14.252 1.00 98.50 89 ARG A CA 1
ATOM 715 C C . ARG A 1 89 ? -2.958 -5.514 15.276 1.00 98.50 89 ARG A C 1
ATOM 717 O O . ARG A 1 89 ? -3.738 -5.983 16.096 1.00 98.50 89 ARG A O 1
ATOM 724 N N . GLN A 1 90 ? -2.730 -4.203 15.182 1.00 98.50 90 GLN A N 1
ATOM 725 C CA . GLN A 1 90 ? -3.338 -3.232 16.103 1.00 98.50 90 GLN A CA 1
ATOM 726 C C . GLN A 1 90 ? -4.872 -3.256 16.059 1.00 98.50 90 GLN A C 1
ATOM 728 O O . GLN A 1 90 ? -5.522 -3.147 17.099 1.00 98.50 90 GLN A O 1
ATOM 733 N N . ILE A 1 91 ? -5.462 -3.428 14.872 1.00 98.56 91 ILE A N 1
ATOM 734 C CA . ILE A 1 91 ? -6.916 -3.564 14.719 1.00 98.56 91 ILE A CA 1
ATOM 735 C C . ILE A 1 91 ? -7.416 -4.839 15.406 1.00 98.56 91 ILE A C 1
ATOM 737 O O . ILE A 1 91 ? -8.403 -4.785 16.138 1.00 98.56 91 ILE A O 1
ATOM 741 N N . GLN A 1 92 ? -6.739 -5.971 15.200 1.00 98.50 92 GLN A N 1
ATOM 742 C CA . GLN A 1 92 ? -7.109 -7.243 15.829 1.00 98.50 92 GLN A CA 1
ATOM 743 C C . GLN A 1 92 ? -7.020 -7.168 17.357 1.00 98.50 92 GLN A C 1
ATOM 745 O O . GLN A 1 92 ? -7.966 -7.560 18.044 1.00 98.50 92 GLN A O 1
ATOM 750 N N . ASP A 1 93 ? -5.935 -6.602 17.884 1.00 98.31 93 ASP A N 1
ATOM 751 C CA . ASP A 1 93 ? -5.736 -6.413 19.323 1.00 98.31 93 ASP A CA 1
ATOM 752 C C . ASP A 1 93 ? -6.796 -5.473 19.913 1.00 98.31 93 ASP A C 1
ATOM 754 O O . ASP A 1 93 ? -7.406 -5.772 20.944 1.00 98.31 93 ASP A O 1
ATOM 758 N N . GLY A 1 94 ? -7.082 -4.361 19.226 1.00 98.56 94 GLY A N 1
ATOM 759 C CA . GLY A 1 94 ? -8.132 -3.421 19.612 1.00 98.56 94 GLY A CA 1
ATOM 760 C C . GLY A 1 94 ? -9.517 -4.069 19.631 1.00 98.56 94 GLY A C 1
ATOM 761 O O . GLY A 1 94 ? -10.290 -3.862 20.569 1.00 98.56 94 GLY A O 1
ATOM 762 N N . GLN A 1 95 ? -9.823 -4.909 18.642 1.00 98.56 95 GLN A N 1
ATOM 763 C CA . GLN A 1 95 ? -11.088 -5.633 18.579 1.00 98.56 95 GLN A CA 1
ATOM 764 C C . GLN A 1 95 ? -11.202 -6.690 19.686 1.00 98.56 95 GLN A C 1
ATOM 766 O O . GLN A 1 95 ? -12.262 -6.818 20.301 1.00 98.56 95 GLN A O 1
ATOM 771 N N . ALA A 1 96 ? -10.118 -7.401 20.004 1.00 98.44 96 ALA A N 1
ATOM 772 C CA . ALA A 1 96 ? -10.084 -8.342 21.121 1.00 98.44 96 ALA A CA 1
ATOM 773 C C . ALA A 1 96 ? -10.305 -7.636 22.473 1.00 98.44 96 ALA A C 1
ATOM 775 O O . ALA A 1 96 ? -11.112 -8.092 23.290 1.00 98.44 96 ALA A O 1
ATOM 776 N N . ALA A 1 97 ? -9.649 -6.492 22.693 1.00 98.50 97 ALA A N 1
ATOM 777 C CA . ALA A 1 97 ? -9.817 -5.680 23.897 1.00 98.50 97 ALA A CA 1
ATOM 778 C C . ALA A 1 97 ? -11.243 -5.116 24.032 1.00 98.50 97 ALA A C 1
ATOM 780 O O . ALA A 1 97 ? -11.825 -5.126 25.124 1.00 98.50 97 ALA A O 1
ATOM 781 N N . LEU A 1 98 ? -11.830 -4.666 22.920 1.00 98.56 98 LEU A N 1
ATOM 782 C CA . LEU A 1 98 ? -13.212 -4.196 22.880 1.00 98.56 98 LEU A CA 1
ATOM 783 C C . LEU A 1 98 ? -14.188 -5.325 23.224 1.00 98.56 98 LEU A C 1
ATOM 785 O O . LEU A 1 98 ? -15.021 -5.151 24.110 1.00 98.56 98 LEU A O 1
ATOM 789 N N . ASN A 1 99 ? -14.051 -6.489 22.585 1.00 98.56 99 ASN A N 1
ATOM 790 C CA . ASN A 1 99 ? -14.906 -7.650 22.840 1.00 98.56 99 ASN A CA 1
ATOM 791 C C . ASN A 1 99 ? -14.856 -8.081 24.308 1.00 98.56 99 ASN A C 1
ATOM 793 O O . ASN A 1 99 ? -15.894 -8.326 24.919 1.00 98.56 99 ASN A O 1
ATOM 797 N N . ARG A 1 100 ? -13.658 -8.113 24.900 1.00 98.56 100 ARG A N 1
ATOM 798 C CA . ARG A 1 100 ? -13.490 -8.402 26.327 1.00 98.56 100 ARG A CA 1
ATOM 799 C C . ARG A 1 100 ? -14.240 -7.394 27.199 1.00 98.56 100 ARG A C 1
ATOM 801 O O . ARG A 1 100 ? -14.980 -7.789 28.093 1.00 98.56 100 ARG A O 1
ATOM 808 N N . THR A 1 101 ? -14.087 -6.104 26.909 1.00 98.62 101 THR A N 1
ATOM 809 C CA . THR A 1 101 ? -14.747 -5.027 27.660 1.00 98.62 101 THR A CA 1
ATOM 810 C C . THR A 1 101 ? -16.271 -5.111 27.554 1.00 98.62 101 THR A C 1
ATOM 812 O O . THR A 1 101 ? -16.973 -4.864 28.533 1.00 98.62 101 THR A O 1
ATOM 815 N N . VAL A 1 102 ? -16.794 -5.445 26.372 1.00 98.69 102 VAL A N 1
ATOM 816 C CA . VAL A 1 102 ? -18.232 -5.650 26.154 1.00 98.69 102 VAL A CA 1
ATOM 817 C C . VAL A 1 102 ? -18.733 -6.810 27.014 1.00 98.69 102 VAL A C 1
ATOM 819 O O . VAL A 1 102 ? -19.654 -6.611 27.797 1.00 98.69 102 VAL A O 1
ATOM 822 N N . LEU A 1 103 ? -18.061 -7.965 26.980 1.00 98.69 103 LEU A N 1
ATOM 823 C CA . LEU A 1 103 ? -18.435 -9.130 27.794 1.00 98.69 103 LEU A CA 1
ATOM 824 C C . LEU A 1 103 ? -18.405 -8.843 29.304 1.00 98.69 103 LEU A C 1
ATOM 826 O O . LEU A 1 103 ? -19.308 -9.257 30.035 1.00 98.69 103 LEU A O 1
ATOM 830 N N . GLU A 1 104 ? -17.388 -8.122 29.782 1.00 98.62 104 GLU A N 1
ATOM 831 C CA . GLU A 1 104 ? -17.283 -7.710 31.188 1.00 98.62 104 GLU A CA 1
ATOM 832 C C . GLU A 1 104 ? -18.448 -6.789 31.593 1.00 98.62 104 GLU A C 1
ATOM 834 O O . GLU A 1 104 ? -19.039 -6.959 32.665 1.00 98.62 104 GLU A O 1
ATOM 839 N N . LYS A 1 105 ? -18.820 -5.838 30.726 1.00 98.75 105 LYS A N 1
ATOM 840 C CA . LYS A 1 105 ? -19.956 -4.934 30.956 1.00 98.75 105 LYS A CA 1
ATOM 841 C C . LYS A 1 105 ? -21.291 -5.668 30.933 1.00 98.75 105 LYS A C 1
ATOM 843 O O . LYS A 1 105 ? -22.091 -5.450 31.839 1.00 98.75 105 LYS A O 1
ATOM 848 N N . ASP A 1 106 ? -21.510 -6.544 29.960 1.00 98.75 106 ASP A N 1
ATOM 849 C CA . ASP A 1 106 ? -22.743 -7.325 29.841 1.00 98.75 106 ASP A CA 1
ATOM 850 C C . ASP A 1 106 ? -22.937 -8.216 31.070 1.00 98.75 106 ASP A C 1
ATOM 852 O O . ASP A 1 106 ? -23.999 -8.209 31.689 1.00 98.75 106 ASP A O 1
ATOM 856 N N . THR A 1 107 ? -21.869 -8.887 31.511 1.00 98.75 107 THR A N 1
ATOM 857 C CA . THR A 1 107 ? -21.892 -9.707 32.730 1.00 98.75 107 THR A CA 1
ATOM 858 C C . THR A 1 107 ? -22.252 -8.873 33.962 1.00 98.75 107 THR A C 1
ATOM 860 O O . THR A 1 107 ? -23.065 -9.291 34.787 1.00 98.75 107 THR A O 1
ATOM 863 N N . ARG A 1 108 ? -21.690 -7.664 34.088 1.00 98.69 108 ARG A N 1
ATOM 864 C CA . ARG A 1 108 ? -22.012 -6.757 35.197 1.00 98.69 108 ARG A CA 1
ATOM 865 C C . ARG A 1 108 ? -23.457 -6.267 35.146 1.00 98.69 108 ARG A C 1
ATOM 867 O O . ARG A 1 108 ? -24.089 -6.148 36.192 1.00 98.69 108 ARG A O 1
ATOM 874 N N . ILE A 1 109 ? -23.978 -5.981 33.956 1.00 98.81 109 ILE A N 1
ATOM 875 C CA . ILE A 1 109 ? -25.374 -5.574 33.768 1.00 98.81 109 ILE A CA 1
ATOM 876 C C . ILE A 1 109 ? -26.315 -6.699 34.203 1.00 98.81 109 ILE A C 1
ATOM 878 O O . ILE A 1 109 ? -27.257 -6.434 34.947 1.00 98.81 109 ILE A O 1
ATOM 882 N N . GLU A 1 110 ? -26.059 -7.940 33.791 1.00 98.75 110 GLU A N 1
ATOM 883 C CA . GLU A 1 110 ? -26.894 -9.082 34.181 1.00 98.75 110 GLU A CA 1
ATOM 884 C C . GLU A 1 110 ? -26.842 -9.352 35.690 1.00 98.75 110 GLU A C 1
ATOM 886 O O . GLU A 1 110 ? -27.882 -9.577 36.310 1.00 98.75 110 GLU A O 1
ATOM 891 N N . ALA A 1 111 ? -25.668 -9.223 36.316 1.00 98.75 111 ALA A N 1
ATOM 892 C CA . ALA A 1 111 ? -25.545 -9.321 37.771 1.00 98.75 111 ALA A CA 1
ATOM 893 C C . ALA A 1 111 ? -26.385 -8.252 38.497 1.00 98.75 111 ALA A C 1
ATOM 895 O O . ALA A 1 111 ? -27.141 -8.576 39.411 1.00 98.75 111 ALA A O 1
ATOM 896 N N . LEU A 1 112 ? -26.315 -6.992 38.049 1.00 98.75 112 LEU A N 1
ATOM 897 C CA . LEU A 1 112 ? -27.094 -5.894 38.632 1.00 98.75 112 LEU A CA 1
ATOM 898 C C . LEU A 1 112 ? -28.603 -6.066 38.423 1.00 98.75 112 LEU A C 1
ATOM 900 O O . LEU A 1 112 ? -29.386 -5.730 39.309 1.00 98.75 112 LEU A O 1
ATOM 904 N N . LYS A 1 113 ? -29.034 -6.592 37.269 1.00 98.81 113 LYS A N 1
ATOM 905 C CA . LYS A 1 113 ? -30.449 -6.913 37.026 1.00 98.81 113 LYS A CA 1
ATOM 906 C C . LYS A 1 113 ? -30.957 -7.971 38.006 1.00 98.81 113 LYS A C 1
ATOM 908 O O . LYS A 1 113 ? -32.066 -7.825 38.518 1.00 98.81 113 LYS A O 1
ATOM 913 N N . LEU A 1 114 ? -30.158 -9.005 38.275 1.00 98.75 114 LEU A N 1
ATOM 914 C CA . LEU A 1 114 ? -30.513 -10.063 39.220 1.00 98.75 114 LEU A CA 1
ATOM 915 C C . LEU A 1 114 ? -30.619 -9.530 40.655 1.00 98.75 114 LEU A C 1
ATOM 917 O O . LEU A 1 114 ? -31.627 -9.771 41.314 1.00 98.75 114 LEU A O 1
ATOM 921 N N . GLU A 1 115 ? -29.614 -8.779 41.114 1.00 98.56 115 GLU A N 1
ATOM 922 C CA . GLU A 1 115 ? -29.598 -8.168 42.452 1.00 98.56 115 GLU A CA 1
ATOM 923 C C . GLU A 1 115 ? -30.785 -7.217 42.641 1.00 98.56 115 GLU A C 1
ATOM 925 O O . GLU A 1 115 ? -31.504 -7.301 43.635 1.00 98.56 115 GLU A O 1
ATOM 930 N N . LYS A 1 116 ? -31.059 -6.367 41.642 1.00 98.69 116 LYS A N 1
ATOM 931 C CA . LYS A 1 116 ? -32.236 -5.496 41.648 1.00 98.69 116 LYS A CA 1
ATOM 932 C C . LYS A 1 116 ? -33.526 -6.302 41.832 1.00 98.69 116 LYS A C 1
ATOM 934 O O . LYS A 1 116 ? -34.334 -5.949 42.684 1.00 98.69 116 LYS A O 1
ATOM 939 N N . GLY A 1 117 ? -33.710 -7.379 41.067 1.00 98.69 117 GLY A N 1
ATOM 940 C CA . GLY A 1 117 ? -34.905 -8.221 41.173 1.00 98.69 117 GLY A CA 1
ATOM 941 C C . GLY A 1 117 ? -35.052 -8.892 42.544 1.00 98.69 117 GLY A C 1
ATOM 942 O O . GLY A 1 117 ? -36.165 -9.013 43.054 1.00 98.69 117 GLY A O 1
ATOM 943 N N . GLN A 1 118 ? -33.940 -9.289 43.171 1.00 98.62 118 GLN A N 1
ATOM 944 C CA . GLN A 1 118 ? -33.937 -9.826 44.536 1.00 98.62 118 GLN A CA 1
ATOM 945 C C . GLN A 1 118 ? -34.373 -8.767 45.555 1.00 98.62 118 GLN A C 1
ATOM 947 O O . GLN A 1 118 ? -35.297 -9.016 46.330 1.00 98.62 118 GLN A O 1
ATOM 952 N N . LEU A 1 119 ? -33.784 -7.568 45.497 1.00 98.75 119 LEU A N 1
ATOM 953 C CA . LEU A 1 119 ? -34.125 -6.454 46.387 1.00 98.75 119 LEU A CA 1
ATOM 954 C C . LEU A 1 119 ? -35.584 -6.003 46.227 1.00 98.75 119 LEU A C 1
ATOM 956 O O . LEU A 1 119 ? -36.260 -5.752 47.221 1.00 98.75 119 LEU A O 1
ATOM 960 N N . GLU A 1 120 ? -36.100 -5.938 44.996 1.00 98.69 120 GLU A N 1
ATOM 961 C CA . GLU A 1 120 ? -37.515 -5.636 44.733 1.00 98.69 120 GLU A CA 1
ATOM 962 C C . GLU A 1 120 ? -38.447 -6.694 45.351 1.00 98.69 120 GLU A C 1
ATOM 964 O O . GLU A 1 120 ? -39.498 -6.359 45.909 1.00 98.69 120 GLU A O 1
ATOM 969 N N . GLY A 1 121 ? -38.052 -7.971 45.306 1.00 98.62 121 GLY A N 1
ATOM 970 C CA . GLY A 1 121 ? -38.775 -9.069 45.947 1.00 98.62 121 GLY A CA 1
ATOM 971 C C . GLY A 1 121 ? -38.778 -8.978 47.476 1.00 98.62 121 GLY A C 1
ATOM 972 O O . GLY A 1 121 ? -39.837 -9.121 48.097 1.00 98.62 121 GLY A O 1
ATOM 973 N N . GLU A 1 122 ? -37.620 -8.706 48.081 1.00 98.56 122 GLU A N 1
ATOM 974 C CA . GLU A 1 122 ? -37.473 -8.505 49.528 1.00 98.56 122 GLU A CA 1
ATOM 975 C C . GLU A 1 122 ? -38.282 -7.301 50.018 1.00 98.56 122 GLU A C 1
ATOM 977 O O . GLU A 1 122 ? -39.027 -7.417 50.995 1.00 98.56 122 GLU A O 1
ATOM 982 N N . LEU A 1 123 ? -38.207 -6.176 49.299 1.00 98.62 123 LEU A N 1
ATOM 983 C CA . LEU A 1 123 ? -38.980 -4.971 49.590 1.00 98.62 123 LEU A CA 1
ATOM 984 C C . LEU A 1 123 ? -40.482 -5.266 49.555 1.00 98.62 123 LEU A C 1
ATOM 986 O O . LEU A 1 123 ? -41.182 -5.015 50.533 1.00 98.62 123 LEU A O 1
ATOM 990 N N . SER A 1 124 ? -40.960 -5.911 48.487 1.00 98.62 124 SER A N 1
ATOM 991 C CA . SER A 1 124 ? -42.372 -6.290 48.342 1.00 98.62 124 SER A CA 1
ATOM 992 C C . SER A 1 124 ? -42.854 -7.236 49.449 1.00 98.62 124 SER A C 1
ATOM 994 O O . SER A 1 124 ? -44.044 -7.287 49.774 1.00 98.62 124 SER A O 1
ATOM 996 N N . GLN A 1 125 ? -41.967 -8.068 50.001 1.00 98.50 125 GLN A N 1
ATOM 997 C CA . GLN A 1 125 ? -42.296 -8.942 51.126 1.00 98.50 125 GLN A CA 1
ATOM 998 C C . GLN A 1 125 ? -42.328 -8.168 52.449 1.00 98.50 125 GLN A C 1
ATOM 1000 O O . GLN A 1 125 ? -43.231 -8.390 53.259 1.00 98.50 125 GLN A O 1
ATOM 1005 N N . ALA A 1 126 ? -41.368 -7.270 52.671 1.00 98.50 126 ALA A N 1
ATOM 1006 C CA . ALA A 1 126 ? -41.318 -6.415 53.851 1.00 98.50 126 ALA A CA 1
ATOM 1007 C C . ALA A 1 126 ? -42.537 -5.483 53.924 1.00 98.50 126 ALA A C 1
ATOM 1009 O O . ALA A 1 126 ? -43.178 -5.405 54.971 1.00 98.50 126 ALA A O 1
ATOM 1010 N N . GLU A 1 127 ? -42.912 -4.862 52.803 1.00 98.44 127 GLU A N 1
ATOM 1011 C CA . GLU A 1 127 ? -44.111 -4.025 52.680 1.00 98.44 127 GLU A CA 1
ATOM 1012 C C . GLU A 1 127 ? -45.387 -4.799 53.034 1.00 98.44 127 GLU A C 1
ATOM 1014 O O . GLU A 1 127 ? -46.208 -4.311 53.811 1.00 98.44 127 GLU A O 1
ATOM 1019 N N . ARG A 1 128 ? -45.532 -6.040 52.542 1.00 98.44 128 ARG A N 1
ATOM 1020 C CA . ARG A 1 128 ? -46.671 -6.911 52.887 1.00 98.44 128 ARG A CA 1
ATOM 1021 C C . ARG A 1 128 ? -46.738 -7.226 54.380 1.00 98.44 128 ARG A C 1
ATOM 1023 O O . ARG A 1 128 ? -47.789 -7.040 54.985 1.00 98.44 128 ARG A O 1
ATOM 1030 N N . ARG A 1 129 ? -45.622 -7.640 54.989 1.00 98.38 129 ARG A N 1
ATOM 1031 C CA . ARG A 1 129 ? -45.564 -7.928 56.436 1.00 98.38 129 ARG A CA 1
ATOM 1032 C C . ARG A 1 129 ? -45.900 -6.698 57.277 1.00 98.38 129 ARG A C 1
ATOM 1034 O O . ARG A 1 129 ? -46.581 -6.817 58.291 1.00 98.38 129 ARG A O 1
ATOM 1041 N N . LEU A 1 130 ? -45.429 -5.521 56.860 1.00 98.38 130 LEU A N 1
ATOM 1042 C CA . LEU A 1 130 ? -45.723 -4.266 57.544 1.00 98.38 130 LEU A CA 1
ATOM 1043 C C . LEU A 1 130 ? -47.214 -3.918 57.454 1.00 98.38 130 LEU A C 1
ATOM 1045 O O . LEU A 1 130 ? -47.808 -3.531 58.458 1.00 98.38 130 LEU A O 1
ATOM 1049 N N . ALA A 1 131 ? -47.827 -4.094 56.281 1.00 98.25 131 ALA A N 1
ATOM 1050 C CA . ALA A 1 131 ? -49.260 -3.884 56.094 1.00 98.25 131 ALA A CA 1
ATOM 1051 C C . ALA A 1 131 ? -50.099 -4.842 56.960 1.00 98.25 131 ALA A C 1
ATOM 1053 O O . ALA A 1 131 ? -51.044 -4.408 57.618 1.00 98.25 131 ALA A O 1
ATOM 1054 N N . GLU A 1 132 ? -49.718 -6.121 57.022 1.00 98.19 132 GLU A N 1
ATOM 1055 C CA . GLU A 1 132 ? -50.357 -7.122 57.886 1.00 98.19 132 GLU A CA 1
ATOM 1056 C C . GLU A 1 132 ? -50.240 -6.751 59.373 1.00 98.19 132 GLU A C 1
ATOM 1058 O O . GLU A 1 132 ? -51.235 -6.784 60.097 1.00 98.19 132 GLU A O 1
ATOM 1063 N N . GLN A 1 133 ? -49.054 -6.340 59.837 1.00 98.12 133 GLN A N 1
ATOM 1064 C CA . GLN A 1 133 ? -48.867 -5.871 61.215 1.00 98.12 133 GLN A CA 1
ATOM 1065 C C . GLN A 1 133 ? -49.690 -4.617 61.516 1.00 98.12 133 GLN A C 1
ATOM 1067 O O . GLN A 1 133 ? -50.330 -4.543 62.564 1.00 98.12 133 GLN A O 1
ATOM 1072 N N . ALA A 1 134 ? -49.711 -3.641 60.607 1.00 98.00 134 ALA A N 1
ATOM 1073 C CA . ALA A 1 134 ? -50.519 -2.436 60.766 1.00 98.00 134 ALA A CA 1
ATOM 1074 C C . ALA A 1 134 ? -52.011 -2.780 60.897 1.00 98.00 134 ALA A C 1
ATOM 1076 O O . ALA A 1 134 ? -52.692 -2.236 61.765 1.00 98.00 134 ALA A O 1
ATOM 1077 N N . GLN A 1 135 ? -52.502 -3.735 60.101 1.00 97.88 135 GLN A N 1
ATOM 1078 C CA . GLN A 1 135 ? -53.874 -4.229 60.195 1.00 97.88 135 GLN A CA 1
ATOM 1079 C C . GLN A 1 135 ? -54.151 -4.921 61.539 1.00 97.88 135 GLN A C 1
ATOM 1081 O O . GL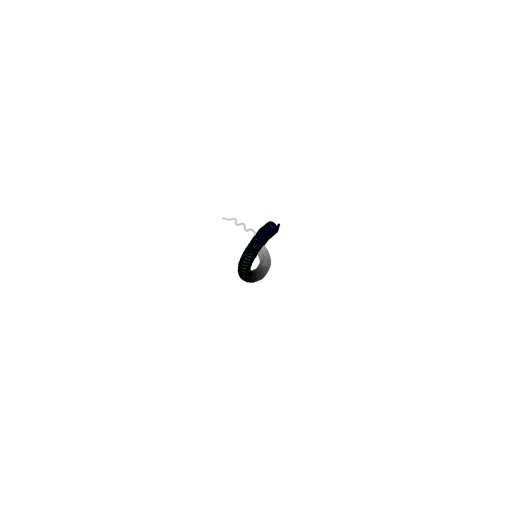N A 1 135 ? -55.187 -4.664 62.150 1.00 97.88 135 GLN A O 1
ATOM 1086 N N . GLN A 1 136 ? -53.231 -5.756 62.030 1.00 97.56 136 GLN A N 1
ATOM 1087 C CA . GLN A 1 136 ? -53.363 -6.415 63.337 1.00 97.56 136 GLN A CA 1
ATOM 1088 C C . GLN A 1 136 ? -53.400 -5.405 64.491 1.00 97.56 136 GLN A C 1
ATOM 1090 O O . GLN A 1 136 ? -54.236 -5.514 65.393 1.00 97.56 136 GLN A O 1
ATOM 1095 N N . TYR A 1 137 ? -52.524 -4.396 64.466 1.00 97.62 137 TYR A N 1
ATOM 1096 C CA . TYR A 1 137 ? -52.536 -3.334 65.470 1.00 97.62 137 TYR A CA 1
ATOM 1097 C C . TYR A 1 137 ? -53.825 -2.520 65.412 1.00 97.62 137 TYR A C 1
ATOM 1099 O O . TYR A 1 137 ? -54.413 -2.253 66.457 1.00 97.62 137 TYR A O 1
ATOM 1107 N N . GLN A 1 138 ? -54.303 -2.189 64.212 1.00 97.00 138 GLN A N 1
ATOM 1108 C CA . GLN A 1 138 ? -55.569 -1.488 64.031 1.00 97.00 138 GLN A CA 1
ATOM 1109 C C . GLN A 1 138 ? -56.746 -2.281 64.623 1.00 97.00 138 GLN A C 1
ATOM 1111 O O . GLN A 1 138 ? -57.525 -1.727 65.395 1.00 97.00 138 GLN A O 1
ATOM 1116 N N . GLN A 1 139 ? -56.830 -3.587 64.347 1.00 95.75 139 GLN A N 1
ATOM 1117 C CA . GLN A 1 139 ? -57.847 -4.471 64.931 1.00 95.75 139 GLN A CA 1
ATOM 1118 C C . GLN A 1 139 ? -57.764 -4.511 66.461 1.00 95.75 139 GLN A C 1
ATOM 1120 O O . GLN A 1 139 ? -58.777 -4.369 67.139 1.00 95.75 139 GLN A O 1
ATOM 1125 N N . THR A 1 140 ? -56.554 -4.631 67.014 1.00 95.62 140 THR A N 1
ATOM 1126 C CA . THR A 1 140 ? -56.344 -4.645 68.471 1.00 95.62 140 THR A CA 1
ATOM 1127 C C . THR A 1 140 ? -56.804 -3.332 69.110 1.00 95.62 140 THR A C 1
ATOM 1129 O O . THR A 1 140 ? -57.466 -3.338 70.147 1.00 95.62 140 THR A O 1
ATOM 1132 N N . ILE A 1 141 ? -56.487 -2.189 68.492 1.00 95.31 141 ILE A N 1
ATOM 1133 C CA . ILE A 1 141 ? -56.943 -0.874 68.957 1.00 95.31 141 ILE A CA 1
ATOM 1134 C C . ILE A 1 141 ? -58.472 -0.800 68.922 1.00 95.31 141 ILE A C 1
ATOM 1136 O O . ILE A 1 141 ? -59.079 -0.363 69.900 1.00 95.31 141 ILE A O 1
ATOM 1140 N N . GLU A 1 142 ? -59.107 -1.239 67.836 1.00 94.06 142 GLU A N 1
ATOM 1141 C CA . GLU A 1 142 ? -60.567 -1.249 67.705 1.00 94.06 142 GLU A CA 1
ATOM 1142 C C . GLU A 1 142 ? -61.246 -2.143 68.751 1.00 94.06 142 GLU A C 1
ATOM 1144 O O . GLU A 1 142 ? -62.261 -1.746 69.325 1.00 94.06 142 GLU A O 1
ATOM 1149 N N . GLU A 1 143 ? -60.683 -3.316 69.050 1.00 92.19 143 GLU A N 1
ATOM 1150 C CA . GLU A 1 143 ? -61.180 -4.218 70.095 1.00 92.19 143 GLU A CA 1
ATOM 1151 C C . GLU A 1 143 ? -61.060 -3.607 71.495 1.00 92.19 143 GLU A C 1
ATOM 1153 O O . GLU A 1 143 ? -62.031 -3.618 72.252 1.00 92.19 143 GLU A O 1
ATOM 1158 N N . LEU A 1 144 ? -59.903 -3.024 71.828 1.00 92.12 144 LEU A N 1
ATOM 1159 C CA . LEU A 1 144 ? -59.665 -2.385 73.128 1.00 92.12 144 LEU A CA 1
ATOM 1160 C C . LEU A 1 144 ? -60.472 -1.093 73.315 1.00 92.12 144 LEU A C 1
ATOM 1162 O O . LEU A 1 144 ? -60.810 -0.736 74.443 1.00 92.12 144 LEU A O 1
ATOM 1166 N N . THR A 1 145 ? -60.791 -0.394 72.224 1.00 89.75 145 THR A N 1
ATOM 1167 C CA . THR A 1 145 ? -61.566 0.859 72.249 1.00 89.75 145 THR A CA 1
ATOM 1168 C C . THR A 1 145 ? -63.075 0.602 72.167 1.00 89.75 145 THR A C 1
ATOM 1170 O O . THR A 1 145 ? -63.873 1.506 72.429 1.00 89.75 145 THR A O 1
ATOM 1173 N N . ARG A 1 146 ? -63.509 -0.625 71.840 1.00 81.88 146 ARG A N 1
ATOM 1174 C CA . ARG A 1 146 ? -64.931 -0.975 71.777 1.00 81.88 146 ARG A CA 1
ATOM 1175 C C . ARG A 1 146 ? -65.557 -0.843 73.178 1.00 81.88 146 ARG A C 1
ATOM 1177 O O . ARG A 1 146 ? -65.112 -1.511 74.112 1.00 81.88 146 ARG A O 1
ATOM 1184 N N . PRO A 1 147 ? -66.607 -0.018 73.358 1.00 69.69 147 PRO A N 1
ATOM 1185 C CA . PRO A 1 147 ? -67.247 0.160 74.657 1.00 69.69 147 PRO A CA 1
ATOM 1186 C C . PRO A 1 147 ? -67.786 -1.171 75.186 1.00 69.69 147 PRO A C 1
ATOM 1188 O O . PRO A 1 147 ? -68.508 -1.880 74.483 1.00 69.69 147 PRO A O 1
ATOM 1191 N N . SER A 1 148 ? -67.436 -1.511 76.428 1.00 64.00 148 SER A N 1
ATOM 1192 C CA . SER A 1 148 ? -67.915 -2.737 77.068 1.00 64.00 148 SER A CA 1
ATOM 1193 C C . SER A 1 148 ? -69.446 -2.704 77.192 1.00 64.00 148 SER A C 1
ATOM 1195 O O . SER A 1 148 ? -69.972 -1.765 77.798 1.00 64.00 148 SER A O 1
ATOM 1197 N N . PRO A 1 149 ? -70.176 -3.720 76.688 1.00 62.50 149 PRO A N 1
ATOM 1198 C CA . PRO A 1 149 ? -71.641 -3.747 76.720 1.00 62.50 149 PRO A CA 1
ATOM 1199 C C . PRO A 1 149 ? -72.224 -3.858 78.140 1.00 62.50 149 PRO A C 1
ATOM 1201 O O . PRO A 1 149 ? -73.431 -3.738 78.319 1.00 62.50 149 PRO A O 1
ATOM 1204 N N . TRP A 1 150 ? -71.377 -4.054 79.155 1.00 59.22 150 TRP A N 1
ATOM 1205 C CA . TRP A 1 150 ? -71.773 -4.172 80.560 1.00 59.22 150 TRP A CA 1
ATOM 1206 C C . TRP A 1 150 ? -71.544 -2.903 81.385 1.00 59.22 150 TRP A C 1
ATOM 1208 O O . TRP A 1 150 ? -71.785 -2.925 82.590 1.00 59.22 150 TRP A O 1
ATOM 1218 N N . ARG A 1 151 ? -71.091 -1.793 80.784 1.00 52.91 151 ARG A N 1
ATOM 1219 C CA . ARG A 1 151 ? -71.128 -0.491 81.464 1.00 52.91 151 ARG A CA 1
ATOM 1220 C C . ARG A 1 151 ? -72.482 0.161 81.191 1.00 52.91 151 ARG A C 1
ATOM 1222 O O . ARG A 1 151 ? -72.728 0.540 80.047 1.00 52.91 151 ARG A O 1
ATOM 1229 N N . PRO A 1 152 ? -73.351 0.329 82.206 1.00 50.28 152 PRO A N 1
ATOM 1230 C CA . PRO A 1 152 ? -74.512 1.188 82.056 1.00 50.28 152 PRO A CA 1
ATOM 1231 C C . PRO A 1 152 ? -73.999 2.576 81.676 1.00 50.28 152 PRO A C 1
ATOM 1233 O O . PRO A 1 152 ? -73.086 3.096 82.324 1.00 50.28 152 PRO A O 1
ATOM 1236 N N . LEU A 1 153 ? -74.563 3.166 80.621 1.00 51.88 153 LEU A N 1
ATOM 1237 C CA . LEU A 1 153 ? -74.463 4.602 80.407 1.00 51.88 153 LEU A CA 1
ATOM 1238 C C . LEU A 1 153 ? -75.101 5.259 81.632 1.00 51.88 153 LEU A C 1
ATOM 1240 O O . LEU A 1 153 ? -76.322 5.379 81.710 1.00 51.88 153 LEU A O 1
ATOM 1244 N N . CYS A 1 154 ? -74.287 5.626 82.622 1.00 52.16 154 CYS A N 1
ATOM 1245 C CA . CYS A 1 154 ? -74.718 6.557 83.647 1.00 52.16 154 CYS A CA 1
ATOM 1246 C C . CYS A 1 154 ? -74.986 7.873 82.924 1.00 52.16 154 CYS A C 1
ATOM 1248 O O . CYS A 1 154 ? -74.063 8.620 82.603 1.00 52.16 154 CYS A O 1
ATOM 1250 N N . ALA A 1 155 ? -76.261 8.092 82.613 1.00 52.16 155 ALA A N 1
ATOM 1251 C CA . ALA A 1 155 ? -76.805 9.394 82.309 1.00 52.16 155 ALA A CA 1
ATOM 1252 C C . ALA A 1 155 ? -76.387 10.337 83.440 1.00 52.16 155 ALA A C 1
ATOM 1254 O O . ALA A 1 155 ? -76.815 10.180 84.582 1.00 52.16 155 ALA A O 1
ATOM 1255 N N . ALA A 1 156 ? -75.506 11.279 83.126 1.00 48.25 156 ALA A N 1
ATOM 1256 C CA . ALA A 1 156 ? -75.352 12.475 83.927 1.00 48.25 156 ALA A CA 1
ATOM 1257 C C . ALA A 1 156 ? -76.427 13.461 83.453 1.00 48.25 156 ALA A C 1
ATOM 1259 O O . ALA A 1 156 ? -76.176 14.313 82.604 1.00 48.25 156 ALA A O 1
ATOM 1260 N N . ASP A 1 157 ? -77.639 13.274 83.973 1.00 48.88 157 ASP A N 1
ATOM 1261 C CA . ASP A 1 157 ? -78.523 14.395 84.271 1.00 48.88 157 ASP A CA 1
ATOM 1262 C C . ASP A 1 157 ? -77.963 15.113 85.505 1.00 48.88 157 AS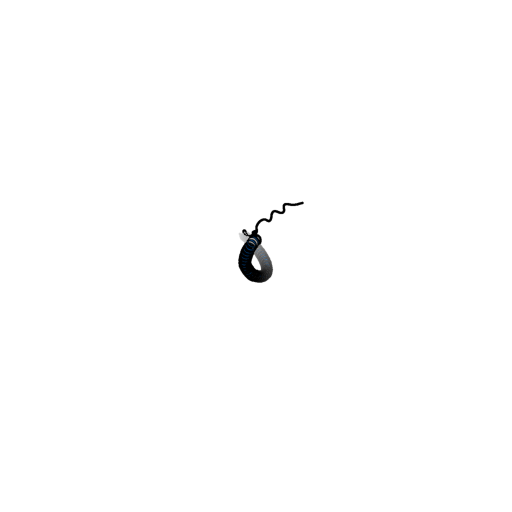P A C 1
ATOM 1264 O O . ASP A 1 157 ? -77.600 14.462 86.488 1.00 48.88 157 ASP A O 1
ATOM 1268 N N . GLY A 1 158 ? -77.964 16.447 85.479 1.00 50.41 158 GLY A N 1
ATOM 1269 C CA . GLY A 1 158 ? -78.000 17.248 86.703 1.00 50.41 158 GLY A CA 1
ATOM 1270 C C . GLY A 1 158 ? -76.940 18.340 86.837 1.00 50.41 158 GLY A C 1
ATOM 1271 O O . GLY A 1 158 ? -75.836 18.053 87.282 1.00 50.41 158 GLY A O 1
ATOM 1272 N N . ALA A 1 159 ? -77.393 19.565 86.533 1.00 42.19 159 ALA A N 1
ATOM 1273 C CA . ALA A 1 159 ? -77.170 20.841 87.238 1.00 42.19 159 ALA A CA 1
ATOM 1274 C C . ALA A 1 159 ? -75.740 21.363 87.474 1.00 42.19 159 ALA A C 1
ATOM 1276 O O . ALA A 1 159 ? -74.988 20.775 88.280 1.00 42.19 159 ALA A O 1
#

Sequence (159 aa):
MLEGKNQQCLDIQESQDQAKEEYARALGDVQTRFKQEKEKEVAALRQELAEMRNSQEKVKSEDYELKMENNKLKAEAKEATLTRDDLGRQIQDGQAALNRTVLEKDTRIEALKLEKGQLEGELSQAERRLAEQAQQYQQTIEELTRPSPWRPLCAADGA

Secondary structure (DSSP, 8-state):
-HHHHHHHHHHHHHHHHHHHHHHHHHHHHHHHHHHHHHHHHHHHHHHHHHHHHHHHHHHHHHHHHHHHHHHHHHHHHHHHHHHHHHHHHHHHHHHHHHHHHHHHHHHHHHHHHHHHHHHHHHHHHHHHHHHHHHHHHHHHHHHHHSPPTTS--------

Foldseek 3Di:
DVVVVVVVVVVVVVVVVVVVVVVVVVVVVVVVVVVVVVVVVVVVVVVVVVVVVVVVVVVVVVVVVVVVVVVVVVVVVVVVVVVVVVVVVVVVVVVVVVVVVVVVVVVVVVVVVVVVVVVVVVVVVVVVVVVVVVVVVVVVCCVVPPDDPPDPPPPPDDD

Radius of gyration: 68.05 Å; chains: 1; bounding box: 133×31×192 Å

pLDDT: mean 92.0, std 13.36, range [42.19, 98.81]